Protein AF-A0AAP1RFV6-F1 (afdb_monomer_lite)

Radius of gyration: 26.43 Å; chains: 1; bounding box: 50×45×88 Å

Organism: NCBI:txid1458503

Sequence (171 aa):
MKLQQRRGNKSLKYLIFETLGNILIYISGILPFIHVLFSDQKLESKFFGYSSIHRFLYSAGTHASLLFLVLGLLILIPILSKDNIDYYKINLKYSLLSPFISAVFFMSWVFIPGVNFNILAYFFIGICISAISVFLILKLMDYIKLIKISFIYKERLLEEGLNYINSEIKK

Foldseek 3Di:
DVVVVVPPDDPPVLVVLLVQLLVLLQQLLCQLLPLLVDDFDQDPDQDVNHRGPSVVSNVVSNVSSVVSNVVSCVSCVVSCDPVCPVVVVVSVVVSVVSVVVSVVLVCCVPPPPPDPSSVVSVVVVVVVVVVVVVVVVVVVVVVVVVVVVVVVVVVVVVVVVVVVVVVVVVD

Secondary structure (DSSP, 8-state):
-TTTGGGTT--HHHHHHHHHHHHHHHHHHHGGGGGGGS--PEEEEEETTEEEHHHHHHHHHHHHHHHHHHHHHHHHGGG--GGGHHHHHHHHHHHTHHHHHHHHHHHHHHHSTT--HHHHHHHHHHHHHHHHHHHHHHHHHHHHHHHHHHHHHHHHHHHHHHHHHHHHHT-

pLDDT: mean 74.01, std 12.2, range [29.11, 89.31]

Structure (mmCIF, N/CA/C/O backbone):
data_AF-A0AAP1RFV6-F1
#
_entry.id   AF-A0AAP1RFV6-F1
#
loop_
_atom_site.group_PDB
_atom_site.id
_atom_site.type_symbol
_atom_site.label_atom_id
_atom_site.label_alt_id
_atom_site.label_comp_id
_atom_site.label_asym_id
_atom_site.label_entity_id
_atom_site.label_seq_id
_atom_site.pdbx_PDB_ins_code
_atom_site.Cartn_x
_atom_site.Cartn_y
_atom_site.Cartn_z
_atom_site.occupancy
_atom_site.B_iso_or_equiv
_atom_site.auth_seq_id
_atom_site.auth_comp_id
_atom_site.auth_asym_id
_atom_site.auth_atom_id
_atom_site.pdbx_PDB_model_num
ATOM 1 N N . MET A 1 1 ? -21.736 -5.671 19.929 1.00 37.66 1 MET A N 1
ATOM 2 C CA . MET A 1 1 ? -21.434 -6.830 20.806 1.00 37.66 1 MET A CA 1
ATOM 3 C C . MET A 1 1 ? -21.489 -8.198 20.108 1.00 37.66 1 MET A C 1
ATOM 5 O O . MET A 1 1 ? -20.583 -8.986 20.328 1.00 37.66 1 MET A O 1
ATOM 9 N N . LYS A 1 2 ? -22.446 -8.493 19.207 1.00 29.11 2 LYS A N 1
ATOM 10 C CA . LYS A 1 2 ? -22.531 -9.808 18.515 1.00 29.11 2 LYS A CA 1
ATOM 11 C C . LYS A 1 2 ? -21.396 -10.141 17.518 1.00 29.11 2 LYS A C 1
ATOM 13 O O . LYS A 1 2 ? -21.188 -11.309 17.219 1.00 29.11 2 LYS A O 1
ATOM 18 N N . LEU A 1 3 ? -20.631 -9.154 17.035 1.00 36.91 3 LEU A N 1
ATOM 19 C CA . LEU A 1 3 ? -19.494 -9.377 16.118 1.00 36.91 3 LEU A CA 1
ATOM 20 C C . LEU A 1 3 ? -18.209 -9.863 16.816 1.00 36.91 3 LEU A C 1
ATOM 22 O O . LEU A 1 3 ? -17.345 -10.441 16.165 1.00 36.91 3 LEU A O 1
ATOM 26 N N . GLN A 1 4 ? -18.074 -9.663 18.132 1.00 36.97 4 GLN A N 1
ATOM 27 C CA . GLN A 1 4 ? -16.885 -10.098 18.882 1.00 36.97 4 GLN A CA 1
ATOM 28 C C . GLN A 1 4 ? -16.963 -11.566 19.332 1.00 36.97 4 GLN A C 1
ATOM 30 O O . GLN A 1 4 ? -15.926 -12.196 19.505 1.00 36.97 4 GLN A O 1
ATOM 35 N N . GLN A 1 5 ? -18.165 -12.141 19.447 1.00 32.34 5 GLN A N 1
ATOM 36 C CA . GLN A 1 5 ? -18.367 -13.506 19.956 1.00 32.34 5 GLN A CA 1
ATOM 37 C C . GLN A 1 5 ? -18.113 -14.628 18.930 1.00 32.34 5 GLN A C 1
ATOM 39 O O . GLN A 1 5 ? -17.905 -15.767 19.329 1.00 32.34 5 GLN A O 1
ATOM 44 N N . ARG A 1 6 ? -18.059 -14.343 17.618 1.00 42.38 6 ARG A N 1
ATOM 45 C CA . ARG A 1 6 ? -17.800 -15.365 16.573 1.00 42.38 6 ARG A CA 1
ATOM 46 C C . ARG A 1 6 ? -16.315 -15.642 16.294 1.00 42.38 6 ARG A C 1
ATOM 48 O O . ARG A 1 6 ? -15.998 -16.472 15.450 1.00 42.38 6 ARG A O 1
ATOM 55 N N . ARG A 1 7 ? -15.388 -14.968 16.986 1.00 46.91 7 ARG A N 1
ATOM 56 C CA . ARG A 1 7 ? -13.933 -15.151 16.796 1.00 46.91 7 ARG A CA 1
ATOM 57 C C . ARG A 1 7 ? -13.364 -16.410 17.464 1.00 46.91 7 ARG A C 1
ATOM 59 O O . ARG A 1 7 ? -12.213 -16.741 17.213 1.00 46.91 7 ARG A O 1
ATOM 66 N N . GLY A 1 8 ? -14.156 -17.107 18.279 1.00 41.16 8 GLY A N 1
ATOM 67 C CA . GLY A 1 8 ? -13.676 -18.136 19.206 1.00 41.16 8 GLY A CA 1
ATOM 68 C C . GLY A 1 8 ? -13.139 -19.436 18.603 1.00 41.16 8 GLY A C 1
ATOM 69 O O . GLY A 1 8 ? -12.684 -20.270 19.372 1.00 41.16 8 GLY A O 1
ATOM 70 N N . ASN A 1 9 ? -13.177 -19.649 17.280 1.00 48.53 9 ASN A N 1
ATOM 71 C CA . ASN A 1 9 ? -12.623 -20.882 16.706 1.00 48.53 9 ASN A CA 1
ATOM 72 C C . ASN A 1 9 ? -12.165 -20.759 15.235 1.00 48.53 9 ASN A C 1
ATOM 74 O O . ASN A 1 9 ? -12.399 -21.651 14.421 1.00 48.53 9 ASN A O 1
ATOM 78 N N . LYS A 1 10 ? -11.528 -19.641 14.846 1.00 55.75 10 LYS A N 1
ATOM 79 C CA . LYS A 1 10 ? -10.806 -19.590 13.557 1.00 55.75 10 LYS A CA 1
ATOM 80 C C . LYS A 1 10 ? -9.516 -20.402 13.719 1.00 55.75 10 LYS A C 1
ATOM 82 O O . LYS A 1 10 ? -8.651 -20.020 14.501 1.00 55.75 10 LYS A O 1
ATOM 87 N N . SER A 1 11 ? -9.386 -21.518 12.996 1.00 65.81 11 SER A N 1
ATOM 88 C CA . SER A 1 11 ? -8.143 -22.305 12.989 1.00 65.81 11 SER A CA 1
ATOM 89 C C . SER A 1 11 ? -6.964 -21.405 12.598 1.00 65.81 11 SER A C 1
ATOM 91 O O . SER A 1 11 ? -7.055 -20.642 11.634 1.00 65.81 11 SER A O 1
ATOM 93 N N . LEU A 1 12 ? -5.862 -21.492 13.352 1.00 72.44 12 LEU A N 1
ATOM 94 C CA . LEU A 1 12 ? -4.641 -20.692 13.182 1.00 72.44 12 LEU A CA 1
ATOM 95 C C . LEU A 1 12 ? -4.164 -20.658 11.718 1.00 72.44 12 LEU A C 1
ATOM 97 O O . LEU A 1 12 ? -3.693 -19.630 11.237 1.00 72.44 12 LEU A O 1
ATOM 101 N N . LYS A 1 13 ? -4.363 -21.761 10.981 1.00 69.88 13 LYS A N 1
ATOM 102 C CA . LYS A 1 13 ? -4.045 -21.860 9.551 1.00 69.88 13 LYS A CA 1
ATOM 103 C C . LYS A 1 13 ? -4.786 -20.811 8.717 1.00 69.88 13 LYS A C 1
ATOM 105 O O . LYS A 1 13 ? -4.157 -20.156 7.895 1.00 69.88 13 LYS A O 1
ATOM 110 N N . TYR A 1 14 ? -6.082 -20.597 8.949 1.00 72.12 14 TYR A N 1
ATOM 111 C CA . TYR A 1 14 ? -6.863 -19.605 8.200 1.00 72.12 14 TYR A CA 1
ATOM 112 C C . TYR A 1 14 ? -6.376 -18.178 8.445 1.00 72.12 14 TYR A C 1
ATOM 114 O O . TYR A 1 14 ? -6.321 -17.394 7.504 1.00 72.12 14 TYR A O 1
ATOM 122 N N . LEU A 1 15 ? -5.978 -17.854 9.680 1.00 75.88 15 LEU A N 1
ATOM 123 C CA . LEU A 1 15 ? -5.415 -16.542 10.006 1.00 75.88 15 LEU A CA 1
ATOM 124 C C . LEU A 1 15 ? -4.076 -16.313 9.290 1.00 75.88 15 LEU A C 1
ATOM 126 O O . LEU A 1 15 ? -3.830 -15.220 8.785 1.00 75.88 15 LEU A O 1
ATOM 130 N N . ILE A 1 16 ? -3.230 -17.344 9.215 1.00 81.44 16 ILE A N 1
ATOM 131 C CA . ILE A 1 16 ? -1.935 -17.278 8.526 1.00 81.44 16 ILE A CA 1
ATOM 132 C C . ILE A 1 16 ? -2.132 -17.062 7.024 1.00 81.44 16 ILE A C 1
ATOM 134 O O . ILE A 1 16 ? -1.544 -16.135 6.471 1.00 81.44 16 ILE A O 1
ATOM 138 N N . PHE A 1 17 ? -2.978 -17.861 6.367 1.00 80.31 17 PHE A N 1
ATOM 139 C CA . PHE A 1 17 ? -3.220 -17.700 4.931 1.00 80.31 17 PHE A CA 1
ATOM 140 C C . PHE A 1 17 ? -3.903 -16.366 4.602 1.00 80.31 17 PHE A C 1
ATOM 142 O O . PHE A 1 17 ? -3.540 -15.720 3.623 1.00 80.31 17 PHE A O 1
ATOM 149 N N . GLU A 1 18 ? -4.829 -15.905 5.445 1.00 76.81 18 GLU A N 1
ATOM 150 C CA . GLU A 1 18 ? -5.446 -14.581 5.311 1.00 76.81 18 GLU A CA 1
ATOM 151 C C . GLU A 1 18 ? -4.402 -13.459 5.409 1.00 76.81 18 GLU A C 1
ATOM 153 O O . GLU A 1 18 ? -4.374 -12.550 4.579 1.00 76.81 18 GLU A O 1
ATOM 158 N N . THR A 1 19 ? -3.510 -13.542 6.396 1.00 82.88 19 THR A N 1
ATOM 159 C CA . THR A 1 19 ? -2.437 -12.558 6.586 1.00 82.88 19 THR A CA 1
ATOM 160 C C . THR A 1 19 ? -1.477 -12.567 5.398 1.00 82.88 19 THR A C 1
ATOM 162 O O . THR A 1 19 ? -1.159 -11.510 4.860 1.00 82.88 19 THR A O 1
ATOM 165 N N . LEU A 1 20 ? -1.068 -13.753 4.942 1.00 87.75 20 LEU A N 1
ATOM 166 C CA . LEU A 1 20 ? -0.159 -13.922 3.812 1.00 87.75 20 LEU A CA 1
ATOM 167 C C . LEU A 1 20 ? -0.750 -13.368 2.510 1.00 87.75 20 LEU A C 1
ATOM 169 O O . LEU A 1 20 ? -0.085 -12.603 1.815 1.00 87.75 20 LEU A O 1
ATOM 173 N N . GLY A 1 21 ? -2.002 -13.715 2.199 1.00 84.50 21 GLY A N 1
ATOM 174 C CA . GLY A 1 21 ? -2.678 -13.239 0.995 1.00 84.50 21 GLY A CA 1
ATOM 175 C C . GLY A 1 21 ? -2.802 -11.716 0.968 1.00 84.50 21 GLY A C 1
ATOM 176 O O . GLY A 1 21 ? -2.469 -11.087 -0.034 1.00 84.50 21 GLY A O 1
ATOM 177 N N . ASN A 1 22 ? -3.177 -11.107 2.096 1.00 82.81 22 ASN A N 1
ATOM 178 C CA . ASN A 1 22 ? -3.242 -9.650 2.213 1.00 82.81 22 ASN A CA 1
ATOM 179 C C . ASN A 1 22 ? -1.859 -8.993 2.066 1.00 82.81 22 ASN A C 1
ATOM 181 O O . ASN A 1 22 ? -1.734 -8.008 1.342 1.00 82.81 22 ASN A O 1
ATOM 185 N N . ILE A 1 23 ? -0.813 -9.537 2.702 1.00 86.88 23 ILE A N 1
ATOM 186 C CA . ILE A 1 23 ? 0.563 -9.020 2.577 1.00 86.88 23 ILE A CA 1
ATOM 187 C C . ILE A 1 23 ? 1.007 -9.001 1.112 1.00 86.88 23 ILE A C 1
ATOM 189 O O . ILE A 1 23 ? 1.533 -7.988 0.654 1.00 86.88 23 ILE A O 1
ATOM 193 N N . LEU A 1 24 ? 0.762 -10.080 0.365 1.00 86.44 24 LEU A N 1
ATOM 194 C CA . LEU A 1 24 ? 1.131 -10.155 -1.050 1.00 86.44 24 LEU A CA 1
ATOM 195 C C . LEU A 1 24 ? 0.436 -9.070 -1.883 1.00 86.44 24 LEU A C 1
ATOM 197 O O . LEU A 1 24 ? 1.092 -8.412 -2.690 1.00 86.44 24 LEU A O 1
ATOM 201 N N . ILE A 1 25 ? -0.853 -8.817 -1.635 1.00 82.38 25 ILE A N 1
ATOM 202 C CA . ILE A 1 25 ? -1.604 -7.771 -2.346 1.00 82.38 25 ILE A CA 1
ATOM 203 C C . ILE A 1 25 ? -1.155 -6.352 -1.938 1.00 82.38 25 ILE A C 1
ATOM 205 O O . ILE A 1 25 ? -1.175 -5.415 -2.743 1.00 82.38 25 ILE A O 1
ATOM 209 N N . TYR A 1 26 ? -0.716 -6.151 -0.696 1.00 81.31 26 TYR A N 1
ATOM 210 C CA . TYR A 1 26 ? -0.131 -4.867 -0.304 1.00 81.31 26 TYR A CA 1
ATOM 211 C C . TYR A 1 26 ? 1.219 -4.635 -0.982 1.00 81.31 26 TYR A C 1
ATOM 213 O O . TYR A 1 26 ? 1.437 -3.571 -1.563 1.00 81.31 26 TYR A O 1
ATOM 221 N N . ILE A 1 27 ? 2.103 -5.638 -0.972 1.00 82.88 27 ILE A N 1
ATOM 222 C CA . ILE A 1 27 ? 3.419 -5.543 -1.615 1.00 82.88 27 ILE A CA 1
ATOM 223 C C . ILE A 1 27 ? 3.265 -5.327 -3.128 1.00 82.88 27 ILE A C 1
ATOM 225 O O . ILE A 1 27 ? 4.008 -4.523 -3.699 1.00 82.88 27 ILE A O 1
ATOM 229 N N . SER A 1 28 ? 2.266 -5.948 -3.774 1.00 81.75 28 SER A N 1
ATOM 230 C CA . SER A 1 28 ? 2.008 -5.724 -5.202 1.00 81.75 28 SER A CA 1
ATOM 231 C C . SER A 1 28 ? 1.738 -4.261 -5.547 1.00 81.75 28 SER A C 1
ATOM 233 O O . SER A 1 28 ? 2.092 -3.828 -6.636 1.00 81.75 28 SER A O 1
ATOM 235 N N . GLY A 1 29 ? 1.164 -3.470 -4.641 1.00 75.19 29 GLY A N 1
ATOM 236 C CA . GLY A 1 29 ? 0.887 -2.053 -4.902 1.00 75.19 29 GLY A CA 1
ATOM 237 C C . GLY A 1 29 ? 2.127 -1.167 -4.893 1.00 75.19 29 GLY A C 1
ATOM 238 O O . GLY A 1 29 ? 2.125 -0.106 -5.506 1.00 75.19 29 GLY A O 1
ATOM 239 N N . ILE A 1 30 ? 3.187 -1.594 -4.204 1.00 81.62 30 ILE A N 1
ATOM 240 C CA . ILE A 1 30 ? 4.406 -0.799 -3.991 1.00 81.62 30 ILE A CA 1
ATOM 241 C C . ILE A 1 30 ? 5.486 -1.166 -5.012 1.00 81.62 30 ILE A C 1
ATOM 243 O O . ILE A 1 30 ? 6.205 -0.293 -5.495 1.00 81.62 30 ILE A O 1
ATOM 247 N N . LEU A 1 31 ? 5.576 -2.451 -5.368 1.00 82.56 31 LEU A N 1
ATOM 248 C CA . LEU A 1 31 ? 6.563 -3.009 -6.300 1.00 82.56 31 LEU A CA 1
ATOM 249 C C . LEU A 1 31 ? 6.784 -2.203 -7.598 1.00 82.56 31 LEU A C 1
ATOM 251 O O . LEU A 1 31 ? 7.946 -2.004 -7.958 1.00 82.56 31 LEU A O 1
ATOM 255 N N . PRO A 1 32 ? 5.745 -1.680 -8.279 1.00 78.88 32 PRO A N 1
ATOM 256 C CA . PRO A 1 32 ? 5.923 -0.905 -9.503 1.00 78.88 32 PRO A CA 1
ATOM 257 C C . PRO A 1 32 ? 6.722 0.380 -9.294 1.00 78.88 32 PRO A C 1
ATOM 259 O O . PRO A 1 32 ? 7.318 0.869 -10.243 1.00 78.88 32 PRO A O 1
ATOM 262 N N . PHE A 1 33 ? 6.769 0.929 -8.077 1.00 79.88 33 PHE A N 1
ATOM 263 C CA . PHE A 1 33 ? 7.371 2.232 -7.773 1.00 79.88 33 PHE A CA 1
ATOM 264 C C . PHE A 1 33 ? 8.814 2.150 -7.269 1.00 79.88 33 PHE A C 1
ATOM 266 O O . PHE A 1 33 ? 9.459 3.181 -7.099 1.00 79.88 33 PHE A O 1
ATOM 273 N N . ILE A 1 34 ? 9.358 0.946 -7.072 1.00 82.62 34 ILE A N 1
ATOM 274 C CA . ILE A 1 34 ? 10.726 0.762 -6.554 1.00 82.62 34 ILE A CA 1
ATOM 275 C C . ILE A 1 34 ? 11.771 1.440 -7.452 1.00 82.62 34 ILE A C 1
ATOM 277 O O . ILE A 1 34 ? 12.766 1.963 -6.957 1.00 82.62 34 ILE A O 1
ATOM 281 N N . HIS A 1 35 ? 11.525 1.492 -8.763 1.00 80.38 35 HIS A N 1
ATOM 282 C CA . HIS A 1 35 ? 12.404 2.152 -9.730 1.00 80.38 35 HIS A CA 1
ATOM 283 C C . HIS A 1 35 ? 12.669 3.635 -9.420 1.00 80.38 35 HIS A C 1
ATOM 285 O O . HIS A 1 35 ? 13.745 4.129 -9.742 1.00 80.38 35 HIS A O 1
ATOM 291 N N . VAL A 1 36 ? 11.739 4.327 -8.750 1.00 79.94 36 VAL A N 1
ATOM 292 C CA . VAL A 1 36 ? 11.850 5.754 -8.392 1.00 79.94 36 VAL A CA 1
ATOM 293 C C . VAL A 1 36 ? 12.958 6.010 -7.365 1.00 79.94 36 VAL A C 1
ATOM 295 O O . VAL A 1 36 ? 13.486 7.117 -7.288 1.00 79.94 36 VAL A O 1
ATOM 298 N N . LEU A 1 37 ? 13.346 4.991 -6.593 1.00 82.25 37 LEU A N 1
ATOM 299 C CA . LEU A 1 37 ? 14.446 5.085 -5.627 1.00 82.25 37 LEU A CA 1
ATOM 300 C C . LEU A 1 37 ? 15.824 5.167 -6.304 1.00 82.25 37 LEU A C 1
ATOM 302 O O . LEU A 1 37 ? 16.815 5.459 -5.639 1.00 82.25 37 LEU A O 1
ATOM 306 N N . PHE A 1 38 ? 15.891 4.915 -7.613 1.00 82.50 38 PHE A N 1
ATOM 307 C CA . PHE A 1 38 ? 17.123 4.884 -8.388 1.00 82.50 38 PHE A CA 1
ATOM 308 C C . PHE A 1 38 ? 17.054 5.894 -9.533 1.00 82.50 38 PHE A C 1
ATOM 310 O O . PHE A 1 38 ? 16.054 5.992 -10.247 1.00 82.50 38 PHE A O 1
ATOM 317 N N . SER A 1 39 ? 18.139 6.637 -9.734 1.00 78.81 39 SER A N 1
ATOM 318 C CA . SER A 1 39 ? 18.261 7.578 -10.845 1.00 78.81 39 SER A CA 1
ATOM 319 C C . SER A 1 39 ? 18.282 6.844 -12.192 1.00 78.81 39 SER A C 1
ATOM 321 O O . SER A 1 39 ? 18.859 5.761 -12.322 1.00 78.81 39 SER A O 1
ATOM 323 N N . ASP A 1 40 ? 17.658 7.433 -13.219 1.00 79.75 40 ASP A N 1
ATOM 324 C CA . ASP A 1 40 ? 17.691 6.888 -14.584 1.00 79.75 40 ASP A CA 1
ATOM 325 C C . ASP A 1 40 ? 19.055 7.161 -15.232 1.00 79.75 40 ASP A C 1
ATOM 327 O O . ASP A 1 40 ? 19.235 8.088 -16.021 1.00 79.75 40 ASP A O 1
ATOM 331 N N . GLN A 1 41 ? 20.048 6.364 -14.842 1.00 81.69 41 GLN A N 1
ATOM 332 C CA . GLN A 1 41 ? 21.380 6.372 -15.433 1.00 81.69 41 GLN A CA 1
ATOM 333 C C . GLN A 1 41 ? 21.460 5.326 -16.542 1.00 81.69 41 GLN A C 1
ATOM 335 O O . GLN A 1 41 ? 21.141 4.150 -16.338 1.00 81.69 41 GLN A O 1
ATOM 340 N N . LYS A 1 42 ? 21.909 5.751 -17.727 1.00 83.19 42 LYS A N 1
ATOM 341 C CA . LYS A 1 42 ? 22.238 4.815 -18.803 1.00 83.19 42 LYS A CA 1
ATOM 342 C C . LYS A 1 42 ? 23.415 3.952 -18.368 1.00 83.19 42 LYS A C 1
ATOM 344 O O . LYS A 1 42 ? 24.457 4.471 -17.988 1.00 83.19 42 LYS A O 1
ATOM 349 N N . LEU A 1 43 ? 23.232 2.643 -18.454 1.00 79.81 43 LEU A N 1
ATOM 350 C CA . LEU A 1 43 ? 24.301 1.682 -18.249 1.00 79.81 43 LEU A CA 1
ATOM 351 C C . LEU A 1 43 ? 25.196 1.642 -19.491 1.00 79.81 43 LEU A C 1
ATOM 353 O O . LEU A 1 43 ? 24.693 1.624 -20.616 1.00 79.81 43 LEU A O 1
ATOM 357 N N . GLU A 1 44 ? 26.512 1.585 -19.280 1.00 80.12 44 GLU A N 1
ATOM 358 C CA . GLU A 1 44 ? 27.499 1.430 -20.360 1.00 80.12 44 GLU A CA 1
ATOM 359 C C . GLU A 1 44 ? 27.345 0.087 -21.089 1.00 80.12 44 GLU A C 1
ATOM 361 O O . GLU A 1 44 ? 27.540 -0.002 -22.299 1.00 80.12 44 GLU A O 1
ATOM 366 N N . SER A 1 45 ? 26.918 -0.953 -20.368 1.00 81.19 45 SER A N 1
ATOM 367 C CA . SER A 1 45 ? 26.571 -2.262 -20.918 1.00 81.19 45 SER A CA 1
ATOM 368 C C . SER A 1 45 ? 25.117 -2.615 -20.599 1.00 81.19 45 SER A C 1
ATOM 370 O O . SER A 1 45 ? 24.591 -2.283 -19.538 1.00 81.19 45 SER A O 1
ATOM 372 N N . LYS A 1 46 ? 24.427 -3.281 -21.535 1.00 76.00 46 LYS A N 1
ATOM 373 C CA . LYS A 1 46 ? 23.034 -3.694 -21.315 1.00 76.00 46 LYS A CA 1
ATOM 374 C C . LYS A 1 46 ? 22.968 -4.739 -20.199 1.00 76.00 46 LYS A C 1
ATOM 376 O O . LYS A 1 46 ? 23.611 -5.780 -20.292 1.00 76.00 46 LYS A O 1
ATOM 381 N N . PHE A 1 47 ? 22.111 -4.510 -19.209 1.00 74.50 47 PHE A N 1
ATOM 382 C CA . PHE A 1 47 ? 21.814 -5.469 -18.144 1.00 74.50 47 PHE A CA 1
ATOM 383 C C . PHE A 1 47 ? 20.474 -6.148 -18.437 1.00 74.50 47 PHE A C 1
ATOM 385 O O . PHE A 1 47 ? 19.450 -5.471 -18.513 1.00 74.50 47 PHE A O 1
ATOM 392 N N . PHE A 1 48 ? 20.470 -7.467 -18.675 1.00 74.12 48 PHE A N 1
ATOM 393 C CA . PHE A 1 48 ? 19.271 -8.222 -19.092 1.00 74.12 48 PHE A CA 1
ATOM 394 C C . PHE A 1 48 ? 18.509 -7.577 -20.273 1.00 74.12 48 PHE A C 1
ATOM 396 O O . PHE A 1 48 ? 17.283 -7.580 -20.324 1.00 74.12 48 PHE A O 1
ATOM 403 N N . GLY A 1 49 ? 19.236 -6.971 -21.219 1.00 75.31 49 GLY A N 1
ATOM 404 C CA . GLY A 1 49 ? 18.656 -6.275 -22.376 1.00 75.31 49 GLY A CA 1
ATOM 405 C C . GLY A 1 49 ? 18.179 -4.839 -22.110 1.00 75.31 49 GLY A C 1
ATOM 406 O O . GLY A 1 49 ? 17.882 -4.122 -23.067 1.00 75.31 49 GLY A O 1
ATOM 407 N N . TYR A 1 50 ? 18.179 -4.378 -20.857 1.00 76.81 50 TYR A N 1
ATOM 408 C CA . TYR A 1 50 ? 17.807 -3.015 -20.479 1.00 76.81 50 TYR A CA 1
ATOM 409 C C . TYR A 1 50 ? 19.005 -2.063 -20.528 1.00 76.81 50 TYR A C 1
ATOM 411 O O . TYR A 1 50 ? 20.134 -2.419 -20.195 1.00 76.81 50 TYR A O 1
ATOM 419 N N . SER A 1 51 ? 18.738 -0.821 -20.934 1.00 83.19 51 SER A N 1
ATOM 420 C CA . SER A 1 51 ? 19.733 0.252 -21.041 1.00 83.19 51 SER A CA 1
ATOM 421 C C . SER A 1 51 ? 19.906 1.071 -19.759 1.00 83.19 51 SER A C 1
ATOM 423 O O . SER A 1 51 ? 20.748 1.960 -19.730 1.00 83.19 51 SER A O 1
ATOM 425 N N . SER A 1 52 ? 19.080 0.845 -18.736 1.00 84.81 52 SER A N 1
ATOM 426 C CA . SER A 1 52 ? 19.213 1.467 -17.416 1.00 84.81 52 SER A CA 1
ATOM 427 C C . SER A 1 52 ? 18.625 0.569 -16.331 1.00 84.81 52 SER A C 1
ATOM 429 O O . SER A 1 52 ? 17.662 -0.167 -16.575 1.00 84.81 52 SER A O 1
ATOM 431 N N . ILE A 1 53 ? 19.193 0.649 -15.123 1.00 83.38 53 ILE A N 1
ATOM 432 C CA . ILE A 1 53 ? 18.682 -0.053 -13.931 1.00 83.38 53 ILE A CA 1
ATOM 433 C C . ILE A 1 53 ? 17.253 0.403 -13.630 1.00 83.38 53 ILE A C 1
ATOM 435 O O . ILE A 1 53 ? 16.395 -0.412 -13.315 1.00 83.38 53 ILE A O 1
ATOM 439 N N . HIS A 1 54 ? 16.979 1.693 -13.805 1.00 84.38 54 HIS A N 1
ATOM 440 C CA . HIS A 1 54 ? 15.660 2.282 -13.611 1.00 84.38 54 HIS A CA 1
ATOM 441 C C . HIS A 1 54 ? 14.585 1.607 -14.486 1.00 84.38 54 HIS A C 1
ATOM 443 O O . HIS A 1 54 ? 13.556 1.165 -13.977 1.00 84.38 54 HIS A O 1
ATOM 449 N N . ARG A 1 55 ? 14.849 1.419 -15.789 1.00 79.81 55 ARG A N 1
ATOM 450 C CA . ARG A 1 55 ? 13.925 0.717 -16.706 1.00 79.81 55 ARG A CA 1
ATOM 451 C C . ARG A 1 55 ? 13.768 -0.764 -16.367 1.00 79.81 55 ARG A C 1
ATOM 453 O O . ARG A 1 55 ? 12.663 -1.295 -16.467 1.00 79.81 55 ARG A O 1
ATOM 460 N N . PHE A 1 56 ? 14.855 -1.421 -15.959 1.00 83.31 56 PHE A N 1
ATOM 461 C CA . PHE A 1 56 ? 14.808 -2.808 -15.496 1.00 83.31 56 PHE A CA 1
ATOM 462 C C . PHE A 1 56 ? 13.916 -2.948 -14.255 1.00 83.31 56 PHE A C 1
ATOM 464 O O . PHE A 1 56 ? 13.002 -3.768 -14.256 1.00 83.31 56 PHE A O 1
ATOM 471 N N . LEU A 1 57 ? 14.133 -2.120 -13.229 1.00 84.25 57 LEU A N 1
ATOM 472 C CA . LEU A 1 57 ? 13.369 -2.148 -11.980 1.00 84.25 57 LEU A CA 1
ATOM 473 C C . LEU A 1 57 ? 11.896 -1.806 -12.192 1.00 84.25 57 LEU A C 1
ATOM 475 O O . LEU A 1 57 ? 11.044 -2.396 -11.535 1.00 84.25 57 LEU A O 1
ATOM 479 N N . TYR A 1 58 ? 11.583 -0.901 -13.119 1.00 80.38 58 TYR A N 1
ATOM 480 C CA . TYR A 1 58 ? 10.199 -0.605 -13.480 1.00 80.38 58 TYR A CA 1
ATOM 481 C C . TYR A 1 58 ? 9.511 -1.841 -14.069 1.00 80.38 58 TYR A C 1
ATOM 483 O O . TYR A 1 58 ? 8.448 -2.258 -13.601 1.00 80.38 58 TYR A O 1
ATOM 491 N N . SER A 1 59 ? 10.145 -2.468 -15.064 1.00 78.12 59 SER A N 1
ATOM 492 C CA . SER A 1 59 ? 9.612 -3.666 -15.712 1.00 78.12 59 SER A CA 1
ATOM 493 C C . SER A 1 59 ? 9.486 -4.822 -14.717 1.00 78.12 59 SER A C 1
ATOM 495 O O . SER A 1 59 ? 8.398 -5.372 -14.543 1.00 78.12 59 SER A O 1
ATOM 497 N N . ALA A 1 60 ? 10.558 -5.144 -13.992 1.00 82.75 60 ALA A N 1
ATOM 498 C CA . ALA A 1 60 ? 10.571 -6.206 -12.992 1.00 82.75 60 ALA A CA 1
ATOM 499 C C . ALA A 1 60 ? 9.548 -5.955 -11.873 1.00 82.75 60 ALA A C 1
ATOM 501 O O . ALA A 1 60 ? 8.801 -6.863 -11.514 1.00 82.75 60 ALA A O 1
ATOM 502 N N . GLY A 1 61 ? 9.459 -4.719 -11.372 1.00 83.62 61 GLY A N 1
ATOM 503 C CA . GLY A 1 61 ? 8.485 -4.312 -10.362 1.00 83.62 61 GLY A CA 1
ATOM 504 C C . GLY A 1 61 ? 7.042 -4.468 -10.839 1.00 83.62 61 GLY A C 1
ATOM 505 O O . GLY A 1 61 ? 6.199 -4.962 -10.095 1.00 83.62 61 GLY A O 1
ATOM 506 N N . THR A 1 62 ? 6.759 -4.139 -12.099 1.00 78.81 62 THR A N 1
ATOM 507 C CA . THR A 1 62 ? 5.421 -4.299 -12.690 1.00 78.81 62 THR A CA 1
ATOM 508 C C . THR A 1 62 ? 5.033 -5.776 -12.843 1.00 78.81 62 THR A C 1
ATOM 510 O O . THR A 1 62 ? 3.924 -6.169 -12.484 1.00 78.81 62 THR A O 1
ATOM 513 N N . HIS A 1 63 ? 5.950 -6.629 -13.310 1.00 76.25 63 HIS A N 1
ATOM 514 C CA . HIS A 1 63 ? 5.688 -8.068 -13.444 1.00 76.25 63 HIS A CA 1
ATOM 515 C C . HIS A 1 63 ? 5.547 -8.753 -12.076 1.00 76.25 63 HIS A C 1
ATOM 517 O O . HIS A 1 63 ? 4.631 -9.552 -11.870 1.00 76.25 63 HIS A O 1
ATOM 523 N N . ALA A 1 64 ? 6.413 -8.408 -11.120 1.00 78.69 64 ALA A N 1
ATOM 524 C CA . ALA A 1 64 ? 6.340 -8.915 -9.752 1.00 78.69 64 ALA A CA 1
ATOM 525 C C . ALA A 1 64 ? 5.059 -8.457 -9.039 1.00 78.69 64 ALA A C 1
ATOM 527 O O . ALA A 1 64 ? 4.455 -9.240 -8.307 1.00 78.69 64 ALA A O 1
ATOM 528 N N . SER A 1 65 ? 4.610 -7.221 -9.290 1.00 83.06 65 SER A N 1
ATOM 529 C CA . SER A 1 65 ? 3.329 -6.704 -8.803 1.00 83.06 65 SER A CA 1
ATOM 530 C C . SER A 1 65 ? 2.168 -7.592 -9.246 1.00 83.06 65 SER A C 1
ATOM 532 O O . SER A 1 65 ? 1.409 -8.084 -8.409 1.00 83.06 65 SER A O 1
ATOM 534 N N . LEU A 1 66 ? 2.077 -7.881 -10.546 1.00 77.44 66 LEU A N 1
ATOM 535 C CA . LEU A 1 66 ? 1.012 -8.722 -11.087 1.00 77.44 66 LEU A CA 1
ATOM 536 C C . LEU A 1 66 ? 1.054 -10.143 -10.500 1.00 77.44 66 LEU A C 1
ATOM 538 O O . LEU A 1 66 ? 0.021 -10.683 -10.102 1.00 77.44 66 LEU A O 1
ATOM 542 N N . LEU A 1 67 ? 2.250 -10.730 -10.393 1.00 77.56 67 LEU A N 1
ATOM 543 C CA . LEU A 1 67 ? 2.442 -12.057 -9.808 1.00 77.56 67 LEU A CA 1
ATOM 544 C C . LEU A 1 67 ? 1.967 -12.107 -8.348 1.00 77.56 67 LEU A C 1
ATOM 546 O O . LEU A 1 67 ? 1.220 -13.010 -7.971 1.00 77.56 67 LEU A O 1
ATOM 550 N N . PHE A 1 68 ? 2.371 -11.137 -7.526 1.00 81.94 68 PHE A N 1
ATOM 551 C CA . PHE A 1 68 ? 2.021 -11.107 -6.103 1.00 81.94 68 PHE A CA 1
ATOM 552 C C . PHE A 1 68 ? 0.534 -10.840 -5.889 1.00 81.94 68 PHE A C 1
ATOM 554 O O . PHE A 1 68 ? -0.069 -11.447 -5.004 1.00 81.94 68 PHE A O 1
ATOM 561 N N . LEU A 1 69 ? -0.078 -10.015 -6.739 1.00 82.25 69 LEU A N 1
ATOM 562 C CA . LEU A 1 69 ? -1.520 -9.823 -6.740 1.00 82.25 69 LEU A CA 1
ATOM 563 C C . LEU A 1 69 ? -2.259 -11.142 -6.995 1.00 82.25 69 LEU A C 1
ATOM 565 O O . LEU A 1 69 ? -3.150 -11.510 -6.227 1.00 82.25 69 LEU A O 1
ATOM 569 N N . VAL A 1 70 ? -1.895 -11.849 -8.069 1.00 75.94 70 VAL A N 1
ATOM 570 C CA . VAL A 1 70 ? -2.546 -13.108 -8.455 1.00 75.94 70 VAL A CA 1
ATOM 571 C C . VAL A 1 70 ? -2.381 -14.150 -7.352 1.00 75.94 70 VAL A C 1
ATOM 573 O O . VAL A 1 70 ? -3.365 -14.761 -6.942 1.00 75.94 70 VAL A O 1
ATOM 576 N N . LEU A 1 71 ? -1.171 -14.307 -6.809 1.00 80.62 71 LEU A N 1
ATOM 577 C CA . LEU A 1 71 ? -0.915 -15.232 -5.703 1.00 80.62 71 LEU A CA 1
ATOM 578 C C . LEU A 1 71 ? -1.708 -14.860 -4.443 1.00 80.62 71 LEU A C 1
ATOM 580 O O . LEU A 1 71 ? -2.315 -15.732 -3.823 1.00 80.62 71 LEU A O 1
ATOM 584 N N . GLY A 1 72 ? -1.755 -13.576 -4.085 1.00 84.00 72 GLY A N 1
ATOM 585 C CA . GLY A 1 72 ? -2.509 -13.103 -2.927 1.00 84.00 72 GLY A CA 1
ATOM 586 C C . GLY A 1 72 ? -4.013 -13.361 -3.053 1.00 84.00 72 GLY A C 1
ATOM 587 O O . GLY A 1 72 ? -4.638 -13.841 -2.105 1.00 84.00 72 GLY A O 1
ATOM 588 N N . LEU A 1 73 ? -4.587 -13.136 -4.239 1.00 79.62 73 LEU A N 1
ATOM 589 C CA . LEU A 1 73 ? -5.990 -13.450 -4.523 1.00 79.62 73 LEU A CA 1
ATOM 590 C C . LEU A 1 73 ? -6.258 -14.958 -4.504 1.00 79.62 73 LEU A C 1
ATOM 592 O O . LEU A 1 73 ? -7.232 -15.386 -3.886 1.00 79.62 73 LEU A O 1
ATOM 596 N N . LEU A 1 74 ? -5.393 -15.771 -5.119 1.00 79.19 74 LEU A N 1
ATOM 597 C CA . LEU A 1 74 ? -5.524 -17.233 -5.119 1.00 79.19 74 LEU A CA 1
ATOM 598 C C . LEU A 1 74 ? -5.455 -17.830 -3.710 1.00 79.19 74 LEU A C 1
ATOM 600 O O . LEU A 1 74 ? -6.122 -18.825 -3.445 1.00 79.19 74 LEU A O 1
ATOM 604 N N . ILE A 1 75 ? -4.692 -17.221 -2.799 1.00 82.56 75 ILE A N 1
ATOM 605 C CA . ILE A 1 75 ? -4.642 -17.629 -1.389 1.00 82.56 75 ILE A CA 1
ATOM 606 C C . ILE A 1 75 ? -5.923 -17.221 -0.647 1.00 82.56 75 ILE A C 1
ATOM 608 O O . ILE A 1 75 ? -6.408 -17.977 0.193 1.00 82.56 75 ILE A O 1
ATOM 612 N N . LEU A 1 76 ? -6.493 -16.050 -0.951 1.00 77.62 76 LEU A N 1
ATOM 613 C CA . LEU A 1 76 ? -7.690 -15.540 -0.272 1.00 77.62 76 LEU A CA 1
ATOM 614 C C . LEU A 1 76 ? -8.997 -16.181 -0.760 1.00 77.62 76 LEU A C 1
ATOM 616 O O . LEU A 1 76 ? -9.908 -16.366 0.048 1.00 77.62 76 LEU A O 1
ATOM 620 N N . ILE A 1 77 ? -9.106 -16.542 -2.044 1.00 75.00 77 ILE A N 1
ATOM 621 C CA . ILE A 1 77 ? -10.330 -17.111 -2.637 1.00 75.00 77 ILE A CA 1
ATOM 622 C C . ILE A 1 77 ? -10.830 -18.366 -1.888 1.00 75.00 77 ILE A C 1
ATOM 624 O O . ILE A 1 77 ? -12.004 -18.392 -1.522 1.00 75.00 77 ILE A O 1
ATOM 628 N N . PRO A 1 78 ? -9.989 -19.371 -1.572 1.00 70.19 78 PRO A N 1
ATOM 629 C CA . PRO A 1 78 ? -10.405 -20.563 -0.827 1.00 70.19 78 PRO A CA 1
ATOM 630 C C . PRO A 1 78 ? -10.865 -20.287 0.613 1.00 70.19 78 PRO A C 1
ATOM 632 O O . PRO A 1 78 ? -11.491 -21.142 1.236 1.00 70.19 78 PRO A O 1
ATOM 635 N N . ILE A 1 79 ? -10.539 -19.113 1.164 1.00 72.62 79 ILE A N 1
ATOM 636 C CA . ILE A 1 79 ? -10.842 -18.713 2.548 1.00 72.62 79 ILE A CA 1
ATOM 637 C C . ILE A 1 79 ? -12.173 -17.942 2.626 1.00 72.62 79 ILE A C 1
ATOM 639 O O . ILE A 1 79 ? -12.732 -17.765 3.712 1.00 72.62 79 ILE A O 1
ATOM 643 N N . LEU A 1 80 ? -12.725 -17.521 1.482 1.00 67.94 80 LEU A N 1
ATOM 644 C CA . LEU A 1 80 ? -14.023 -16.857 1.380 1.00 67.94 80 LEU A CA 1
ATOM 645 C C . LEU A 1 80 ? -15.166 -17.836 1.693 1.00 67.94 80 LEU A C 1
ATOM 647 O O . LEU A 1 80 ? -15.770 -18.424 0.799 1.00 67.94 80 LEU A O 1
ATOM 651 N N . SER A 1 81 ? -15.498 -17.999 2.975 1.00 62.50 81 SER A N 1
ATOM 652 C CA . SER A 1 81 ? -16.719 -18.697 3.385 1.00 62.50 81 SER A CA 1
ATOM 653 C C . SER A 1 81 ? -17.927 -17.754 3.416 1.00 62.50 81 SER A C 1
ATOM 655 O O . SER A 1 81 ? -17.806 -16.548 3.663 1.00 62.50 81 SER A O 1
ATOM 657 N N . LYS A 1 82 ? -19.122 -18.325 3.215 1.00 57.31 82 LYS A N 1
ATOM 658 C CA . LYS A 1 82 ? -20.413 -17.614 3.233 1.00 57.31 82 LYS A CA 1
ATOM 659 C C . LYS A 1 82 ? -20.649 -16.824 4.531 1.00 57.31 82 LYS A C 1
ATOM 661 O O . LYS A 1 82 ? -21.277 -15.773 4.492 1.00 57.31 82 LYS A O 1
ATOM 666 N N . ASP A 1 83 ? -20.090 -17.287 5.649 1.00 62.19 83 ASP A N 1
ATOM 667 C CA . ASP A 1 83 ? -20.289 -16.695 6.979 1.00 62.19 83 ASP A CA 1
ATOM 668 C C . ASP A 1 83 ? -19.445 -15.440 7.250 1.00 62.19 83 ASP A C 1
ATOM 670 O O . ASP A 1 83 ? -19.727 -14.709 8.200 1.00 62.19 83 ASP A O 1
ATOM 674 N N . ASN A 1 84 ? -18.417 -15.174 6.435 1.00 62.59 84 ASN A N 1
ATOM 675 C CA . ASN A 1 84 ? -17.495 -14.041 6.607 1.00 62.59 84 ASN A CA 1
ATOM 676 C C . ASN A 1 84 ? -17.431 -13.122 5.373 1.00 62.59 84 ASN A C 1
ATOM 678 O O . ASN A 1 84 ? -16.558 -12.255 5.284 1.00 62.59 84 ASN A O 1
ATOM 682 N N . ILE A 1 85 ? -18.345 -13.302 4.418 1.00 65.56 85 ILE A N 1
ATOM 683 C CA . ILE A 1 85 ? -18.267 -12.703 3.080 1.00 65.56 85 ILE A CA 1
ATOM 684 C C . ILE A 1 85 ? -18.262 -11.169 3.097 1.00 65.56 85 ILE A C 1
ATOM 686 O O . ILE A 1 85 ? -17.552 -10.563 2.301 1.00 65.56 85 ILE A O 1
ATOM 690 N N . ASP A 1 86 ? -18.991 -10.535 4.019 1.00 66.31 86 ASP A N 1
ATOM 691 C CA . ASP A 1 86 ? -19.067 -9.070 4.097 1.00 66.31 86 ASP A CA 1
ATOM 692 C C . ASP A 1 86 ? -17.774 -8.454 4.640 1.00 66.31 86 ASP A C 1
ATOM 694 O O . ASP A 1 86 ? -17.293 -7.446 4.124 1.00 66.31 86 ASP A O 1
ATOM 698 N N . TYR A 1 87 ? -17.160 -9.103 5.633 1.00 62.88 87 TYR A N 1
ATOM 699 C CA . TYR A 1 87 ? -15.853 -8.704 6.155 1.00 62.88 87 TYR A CA 1
ATOM 700 C C . TYR A 1 87 ? -14.772 -8.839 5.078 1.00 62.88 87 TYR A C 1
ATOM 702 O O . TYR A 1 87 ? -13.990 -7.913 4.846 1.00 62.88 87 TYR A O 1
ATOM 710 N N . TYR A 1 88 ? -14.769 -9.964 4.360 1.00 63.50 88 TYR A N 1
ATOM 711 C CA . TYR A 1 88 ? -13.810 -10.174 3.285 1.00 63.50 88 TYR A CA 1
ATOM 712 C C . TYR A 1 88 ? -14.064 -9.280 2.075 1.00 63.50 88 TYR A C 1
ATOM 714 O O . TYR A 1 88 ? -13.092 -8.815 1.496 1.00 63.50 88 TYR A O 1
ATOM 722 N N . LYS A 1 89 ? -15.315 -8.964 1.713 1.00 64.81 89 LYS A N 1
ATOM 723 C CA . LYS A 1 89 ? -15.628 -7.990 0.650 1.00 64.81 89 LYS A CA 1
ATOM 724 C C . LYS A 1 89 ? -14.972 -6.640 0.911 1.00 64.81 89 LYS A C 1
ATOM 726 O O . LYS A 1 89 ? -14.427 -6.043 -0.014 1.00 64.81 89 LYS A O 1
ATOM 731 N N . ILE A 1 90 ? -15.012 -6.170 2.156 1.00 63.78 90 ILE A N 1
ATOM 732 C CA . ILE A 1 90 ? -14.383 -4.909 2.555 1.00 63.78 90 ILE A CA 1
ATOM 733 C C . ILE A 1 90 ? -12.858 -5.014 2.410 1.00 63.78 90 ILE A C 1
ATOM 735 O O . ILE A 1 90 ? -12.251 -4.174 1.746 1.00 63.78 90 ILE A O 1
ATOM 739 N N . ASN A 1 91 ? -12.242 -6.074 2.942 1.00 62.16 91 ASN A N 1
ATOM 740 C CA . ASN A 1 91 ? -10.791 -6.269 2.850 1.00 62.16 91 ASN A CA 1
ATOM 741 C C . ASN A 1 91 ? -10.303 -6.463 1.407 1.00 62.16 91 ASN A C 1
ATOM 743 O O . ASN A 1 91 ? -9.293 -5.874 1.028 1.00 62.16 91 ASN A O 1
ATOM 747 N N . LEU A 1 92 ? -11.028 -7.221 0.580 1.00 65.88 92 LEU A N 1
ATOM 748 C CA . LEU A 1 92 ? -10.724 -7.386 -0.842 1.00 65.88 92 LEU A CA 1
ATOM 749 C C . LEU A 1 92 ? -10.868 -6.064 -1.591 1.00 65.88 92 LEU A C 1
ATOM 751 O O . LEU A 1 92 ? -10.013 -5.752 -2.408 1.00 65.88 92 LEU A O 1
ATOM 755 N N . LYS A 1 93 ? -11.900 -5.260 -1.300 1.00 66.94 93 LYS A N 1
ATOM 756 C CA . LYS A 1 93 ? -12.085 -3.943 -1.926 1.00 66.94 93 LYS A CA 1
ATOM 757 C C . LYS A 1 93 ? -10.886 -3.024 -1.672 1.00 66.94 93 LYS A C 1
ATOM 759 O O . LYS A 1 93 ? -10.426 -2.369 -2.601 1.00 66.94 93 LYS A O 1
ATOM 764 N N . TYR A 1 94 ? -10.370 -2.991 -0.444 1.00 63.59 94 TYR A N 1
ATOM 765 C CA . TYR A 1 94 ? -9.179 -2.199 -0.114 1.00 63.59 94 TYR A CA 1
ATOM 766 C C . TYR A 1 94 ? -7.893 -2.808 -0.676 1.00 63.59 94 TYR A C 1
ATOM 768 O O . TYR A 1 94 ? -7.035 -2.078 -1.165 1.00 63.59 94 TYR A O 1
ATOM 776 N N . S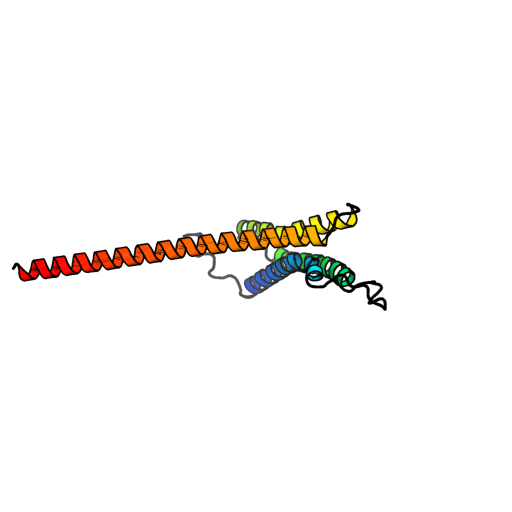ER A 1 95 ? -7.785 -4.136 -0.674 1.00 63.84 95 SER A N 1
ATOM 777 C CA . SER A 1 95 ? -6.623 -4.843 -1.221 1.00 63.84 95 SER A CA 1
ATOM 778 C C . SER A 1 95 ? -6.531 -4.655 -2.741 1.00 63.84 95 SER A C 1
ATOM 780 O O . SER A 1 95 ? -5.459 -4.372 -3.257 1.00 63.84 95 SER A O 1
ATOM 782 N N . LEU A 1 96 ? -7.657 -4.683 -3.462 1.00 65.62 96 LEU A N 1
ATOM 783 C CA . LEU A 1 96 ? -7.735 -4.434 -4.907 1.00 65.62 96 LEU A CA 1
ATOM 784 C C . LEU A 1 96 ? -7.506 -2.965 -5.307 1.00 65.62 96 LEU A C 1
ATOM 786 O O . LEU A 1 96 ? -7.314 -2.677 -6.487 1.00 65.62 96 LEU A O 1
ATOM 790 N N . LEU A 1 97 ? -7.472 -2.033 -4.354 1.00 67.25 97 LEU A N 1
ATOM 791 C CA . LEU A 1 97 ? -7.156 -0.632 -4.633 1.00 67.25 97 LEU A CA 1
ATOM 792 C C . LEU A 1 97 ? -5.688 -0.466 -5.074 1.00 67.25 97 LEU A C 1
ATOM 794 O O . LEU A 1 97 ? -5.396 0.280 -6.004 1.00 67.25 97 LEU A O 1
ATOM 798 N N . SER A 1 98 ? -4.782 -1.217 -4.440 1.00 64.38 98 SER A N 1
ATOM 799 C CA . SER A 1 98 ? -3.342 -1.275 -4.742 1.00 64.38 98 SER A CA 1
ATOM 800 C C . SER A 1 98 ? -3.041 -1.661 -6.209 1.00 64.38 98 SER A C 1
ATOM 802 O O . SER A 1 98 ? -2.404 -0.875 -6.918 1.00 64.38 98 SER A O 1
ATOM 804 N N . PRO A 1 99 ? -3.545 -2.795 -6.733 1.00 64.75 99 PRO A N 1
ATOM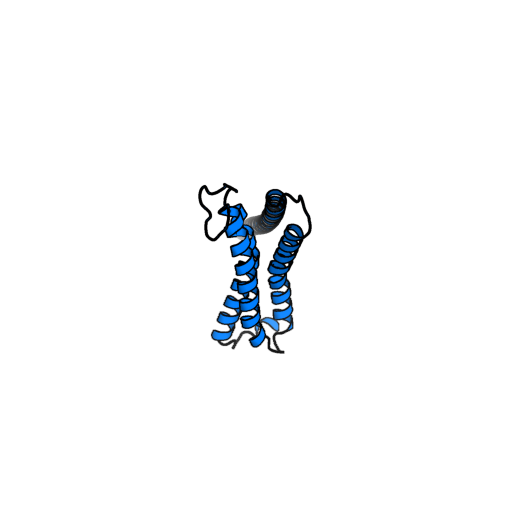 805 C CA . PRO A 1 99 ? -3.336 -3.189 -8.121 1.00 64.75 99 PRO A CA 1
ATOM 806 C C . PRO A 1 99 ? -4.118 -2.327 -9.114 1.00 64.75 99 PRO A C 1
ATOM 808 O O . PRO A 1 99 ? -3.646 -2.132 -10.230 1.00 64.75 99 PRO A O 1
ATOM 811 N N . PHE A 1 100 ? -5.275 -1.772 -8.734 1.00 67.31 100 PHE A N 1
ATOM 812 C CA . PHE A 1 100 ? -6.006 -0.829 -9.585 1.00 67.31 100 PHE A CA 1
ATOM 813 C C . PHE A 1 100 ? -5.171 0.426 -9.863 1.00 67.31 100 PHE A C 1
ATOM 815 O O . PHE A 1 100 ? -5.016 0.828 -11.014 1.00 67.31 100 PHE A O 1
ATOM 822 N N . ILE A 1 101 ? -4.566 1.001 -8.822 1.00 67.75 101 ILE A N 1
ATOM 823 C CA . ILE A 1 101 ? -3.668 2.152 -8.956 1.00 67.75 101 ILE A CA 1
ATOM 824 C C . ILE A 1 101 ? -2.452 1.776 -9.811 1.00 67.75 101 ILE A C 1
ATOM 826 O O . ILE A 1 101 ? -2.130 2.491 -10.758 1.00 67.75 101 ILE A O 1
ATOM 830 N N . SER A 1 102 ? -1.824 0.628 -9.542 1.00 63.81 102 SER A N 1
ATOM 831 C CA . SER A 1 102 ? -0.709 0.126 -10.356 1.00 63.81 102 SER A CA 1
ATOM 832 C C . SER A 1 102 ? -1.079 -0.022 -11.839 1.00 63.81 102 SER A C 1
ATOM 834 O O . SER A 1 102 ? -0.295 0.345 -12.713 1.00 63.81 102 SER A O 1
ATOM 836 N N . ALA A 1 103 ? -2.270 -0.542 -12.143 1.00 65.44 103 ALA A N 1
ATOM 837 C CA . ALA A 1 103 ? -2.744 -0.717 -13.513 1.00 65.44 103 ALA A CA 1
ATOM 838 C C . ALA A 1 103 ? -2.985 0.627 -14.214 1.00 65.44 103 ALA A C 1
ATOM 840 O O . ALA A 1 103 ? -2.590 0.789 -15.366 1.00 65.44 103 ALA A O 1
ATOM 841 N N . VAL A 1 104 ? -3.566 1.615 -13.523 1.00 67.31 104 VAL A N 1
ATOM 842 C CA . VAL A 1 104 ? -3.727 2.981 -14.057 1.00 67.31 104 VAL A CA 1
ATOM 843 C C . VAL A 1 104 ? -2.366 3.588 -14.406 1.00 67.31 104 VAL A C 1
ATOM 845 O O . VAL A 1 104 ? -2.206 4.157 -15.486 1.00 67.31 104 VAL A O 1
ATOM 848 N N . PHE A 1 105 ? -1.363 3.412 -13.544 1.00 64.19 105 PHE A N 1
ATOM 849 C CA . PHE A 1 105 ? 0.008 3.849 -13.813 1.00 64.19 105 PHE A CA 1
ATOM 850 C C . PHE A 1 105 ? 0.614 3.153 -15.035 1.00 64.19 105 PHE A C 1
ATOM 852 O O . PHE A 1 105 ? 1.165 3.820 -15.910 1.00 64.19 105 PHE A O 1
ATOM 859 N N . PHE A 1 106 ? 0.475 1.831 -15.131 1.00 64.31 106 PHE A N 1
ATOM 860 C CA . PHE A 1 106 ? 0.966 1.069 -16.278 1.00 64.31 106 PHE A CA 1
ATOM 861 C C . PHE A 1 106 ? 0.308 1.514 -17.594 1.00 64.31 106 PHE A C 1
ATOM 863 O O . PHE A 1 106 ? 1.002 1.792 -18.570 1.00 64.31 106 PHE A O 1
ATOM 870 N N . MET A 1 107 ? -1.019 1.666 -17.610 1.00 62.03 107 MET A N 1
ATOM 871 C CA . MET A 1 107 ? -1.750 2.134 -18.794 1.00 62.03 107 MET A CA 1
ATOM 872 C C . MET A 1 107 ? -1.350 3.563 -19.180 1.00 62.03 107 MET A C 1
ATOM 874 O O . MET A 1 107 ? -1.204 3.862 -20.363 1.00 62.03 107 MET A O 1
ATOM 878 N N . SER A 1 108 ? -1.103 4.430 -18.194 1.00 62.25 108 SER A N 1
ATOM 879 C CA . SER A 1 108 ? -0.642 5.804 -18.438 1.00 62.25 108 SER A CA 1
ATOM 880 C C . SER A 1 108 ? 0.748 5.844 -19.080 1.00 62.25 108 SER A C 1
ATOM 882 O O . SER A 1 108 ? 1.030 6.746 -19.860 1.00 62.25 108 SER A O 1
ATOM 884 N N . TRP A 1 109 ? 1.609 4.864 -18.789 1.00 59.75 109 TRP A N 1
ATOM 885 C CA . TRP A 1 109 ? 2.941 4.750 -19.388 1.00 59.75 109 TRP A CA 1
ATOM 886 C C . TRP A 1 109 ? 2.912 4.204 -20.817 1.00 59.75 109 TRP A C 1
ATOM 888 O O . TRP A 1 109 ? 3.539 4.771 -21.708 1.00 59.75 109 TRP A O 1
ATOM 898 N N . VAL A 1 110 ? 2.196 3.094 -21.030 1.00 57.19 110 VAL A N 1
ATOM 899 C CA . VAL A 1 110 ? 2.184 2.387 -22.322 1.00 57.19 110 VAL A CA 1
ATOM 900 C C . VAL A 1 110 ? 1.449 3.192 -23.392 1.00 57.19 110 VAL A C 1
ATOM 902 O O . VAL A 1 110 ? 1.854 3.173 -24.553 1.00 57.19 110 VAL A O 1
ATOM 905 N N . PHE A 1 111 ? 0.378 3.898 -23.019 1.00 54.22 111 PHE A N 1
ATOM 906 C CA . PHE A 1 111 ? -0.553 4.477 -23.990 1.00 54.22 111 PHE A CA 1
ATOM 907 C C . PHE A 1 111 ? -0.520 6.007 -24.088 1.00 54.22 111 PHE A C 1
ATOM 909 O O . PHE A 1 111 ? -1.096 6.541 -25.035 1.00 54.22 111 PHE A O 1
ATOM 916 N N . ILE A 1 112 ? 0.150 6.723 -23.174 1.00 62.62 112 ILE A N 1
ATOM 917 C CA . ILE A 1 112 ? 0.249 8.192 -23.231 1.00 62.62 112 ILE A CA 1
ATOM 918 C C . ILE A 1 112 ? 1.698 8.609 -23.537 1.00 62.62 112 ILE A C 1
ATOM 920 O O . ILE A 1 112 ? 2.524 8.730 -22.626 1.00 62.62 112 ILE A O 1
ATOM 924 N N . PRO A 1 113 ? 2.045 8.844 -24.816 1.00 51.09 113 PRO A N 1
ATOM 925 C CA . PRO A 1 113 ? 3.386 9.282 -25.181 1.00 51.09 113 PRO A CA 1
ATOM 926 C C . PRO A 1 113 ? 3.696 10.666 -24.587 1.00 51.09 113 PRO A C 1
ATOM 928 O O . PRO A 1 113 ? 2.878 11.580 -24.645 1.00 51.09 113 PRO A O 1
ATOM 931 N N . GLY A 1 114 ? 4.898 10.826 -24.023 1.00 60.59 114 GLY A N 1
ATOM 932 C CA . GLY A 1 114 ? 5.394 12.103 -23.490 1.00 60.59 114 GLY A CA 1
ATOM 933 C C . GLY A 1 114 ? 5.104 12.377 -22.008 1.00 60.59 114 GLY A C 1
ATOM 934 O O . GLY A 1 114 ? 5.527 13.413 -21.498 1.00 60.59 114 GLY A O 1
ATOM 935 N N . VAL A 1 115 ? 4.441 11.467 -21.284 1.00 64.75 115 VAL A N 1
ATOM 936 C CA . VAL A 1 115 ? 4.234 11.617 -19.833 1.00 64.75 115 VAL A CA 1
ATOM 937 C C . VAL A 1 115 ? 5.547 11.411 -19.076 1.00 64.75 115 VAL A C 1
ATOM 939 O O . VAL A 1 115 ? 6.176 10.355 -19.156 1.00 64.75 115 VAL A O 1
ATOM 942 N N . ASN A 1 116 ? 5.950 12.414 -18.290 1.00 68.62 116 ASN A N 1
ATOM 943 C CA . ASN A 1 116 ? 7.097 12.302 -17.393 1.00 68.62 116 ASN A CA 1
ATOM 944 C C . ASN A 1 116 ? 6.721 11.454 -16.168 1.00 68.62 116 ASN A C 1
ATOM 946 O O . ASN A 1 116 ? 6.116 11.932 -15.207 1.00 68.62 116 ASN A O 1
ATOM 950 N N . PHE A 1 117 ? 7.088 10.177 -16.221 1.00 63.97 117 PHE A N 1
ATOM 951 C CA . PHE A 1 117 ? 6.692 9.185 -15.226 1.00 63.97 117 PHE A CA 1
ATOM 952 C C . PHE A 1 117 ? 7.274 9.444 -13.835 1.00 63.97 117 PHE A C 1
ATOM 954 O O . PHE A 1 117 ? 6.611 9.177 -12.835 1.00 63.97 117 PHE A O 1
ATOM 961 N N . ASN A 1 118 ? 8.466 10.044 -13.767 1.00 64.88 118 ASN A N 1
ATOM 962 C CA . ASN A 1 118 ? 9.061 10.458 -12.500 1.00 64.88 118 ASN A CA 1
ATOM 963 C C . ASN A 1 118 ? 8.164 11.486 -11.808 1.00 64.88 118 ASN A C 1
ATOM 965 O O . ASN A 1 118 ? 7.848 11.328 -10.636 1.00 64.88 118 ASN A O 1
ATOM 969 N N . ILE A 1 119 ? 7.670 12.485 -12.547 1.00 71.31 119 ILE A N 1
ATOM 970 C CA . ILE A 1 119 ? 6.752 13.496 -12.003 1.00 71.31 119 ILE A CA 1
ATOM 971 C C . ILE A 1 119 ? 5.447 12.853 -11.527 1.00 71.31 119 ILE A C 1
ATOM 973 O O . ILE A 1 119 ? 4.988 13.162 -10.430 1.00 71.31 119 ILE A O 1
ATOM 977 N N . LEU A 1 120 ? 4.864 11.940 -12.310 1.00 69.44 120 LEU A N 1
ATOM 978 C CA . LEU A 1 120 ? 3.614 11.272 -11.934 1.00 69.44 120 LEU A CA 1
ATOM 979 C C . LEU A 1 120 ? 3.786 10.403 -10.675 1.00 69.44 120 LEU A C 1
ATOM 981 O O . LEU A 1 120 ? 2.941 10.430 -9.778 1.00 69.44 120 LEU A O 1
ATOM 985 N N . ALA A 1 121 ? 4.897 9.671 -10.579 1.00 66.44 121 ALA A N 1
ATOM 986 C CA . ALA A 1 121 ? 5.217 8.865 -9.410 1.00 66.44 121 ALA A CA 1
ATOM 987 C C . ALA A 1 121 ? 5.517 9.734 -8.178 1.00 66.44 121 ALA A C 1
ATOM 989 O O . ALA A 1 121 ? 4.997 9.452 -7.099 1.00 66.44 121 ALA A O 1
ATOM 990 N N . TYR A 1 122 ? 6.273 10.828 -8.328 1.00 67.75 122 TYR A N 1
ATOM 991 C CA . TYR A 1 122 ? 6.515 11.786 -7.244 1.00 67.75 122 TYR A CA 1
ATOM 992 C C . TYR A 1 122 ? 5.230 12.461 -6.770 1.00 67.75 122 TYR A C 1
ATOM 994 O O . TYR A 1 122 ? 5.039 12.615 -5.567 1.00 67.75 122 TYR A O 1
ATOM 1002 N N . PHE A 1 123 ? 4.326 12.817 -7.684 1.00 72.06 123 PHE A N 1
ATOM 1003 C CA . PHE A 1 123 ? 3.028 13.390 -7.340 1.00 72.06 123 PHE A CA 1
ATOM 1004 C C . PHE A 1 123 ? 2.191 12.416 -6.505 1.00 72.06 123 PHE A C 1
ATOM 1006 O O . PHE A 1 123 ? 1.635 12.787 -5.472 1.00 72.06 123 PHE A O 1
ATOM 1013 N N . PHE A 1 124 ? 2.159 11.146 -6.902 1.00 68.38 124 PHE A N 1
ATOM 1014 C CA . PHE A 1 124 ? 1.426 10.115 -6.177 1.00 68.38 124 PHE A CA 1
ATOM 1015 C C . PHE A 1 124 ? 2.044 9.787 -4.814 1.00 68.38 124 PHE A C 1
ATOM 1017 O O . PHE A 1 124 ? 1.328 9.722 -3.815 1.00 68.38 124 PHE A O 1
ATOM 1024 N N . ILE A 1 125 ? 3.372 9.659 -4.741 1.00 70.12 125 ILE A N 1
ATOM 1025 C CA . ILE A 1 125 ? 4.093 9.530 -3.467 1.00 70.12 125 ILE A CA 1
ATOM 1026 C C . ILE A 1 125 ? 3.802 10.744 -2.575 1.00 70.12 125 ILE A C 1
ATOM 1028 O O . ILE A 1 125 ? 3.528 10.572 -1.389 1.00 70.12 125 ILE A O 1
ATOM 1032 N N . GLY A 1 126 ? 3.784 11.950 -3.146 1.00 70.56 126 GLY A N 1
ATOM 1033 C CA . GLY A 1 126 ? 3.416 13.184 -2.457 1.00 70.56 126 GLY A CA 1
ATOM 1034 C C . GLY A 1 126 ? 2.022 13.108 -1.839 1.00 70.56 126 GLY A C 1
ATOM 1035 O O . GLY A 1 126 ? 1.882 13.337 -0.640 1.00 70.56 126 GLY A O 1
ATOM 1036 N N . ILE A 1 127 ? 1.010 12.691 -2.607 1.00 74.50 127 ILE A N 1
ATOM 1037 C CA . I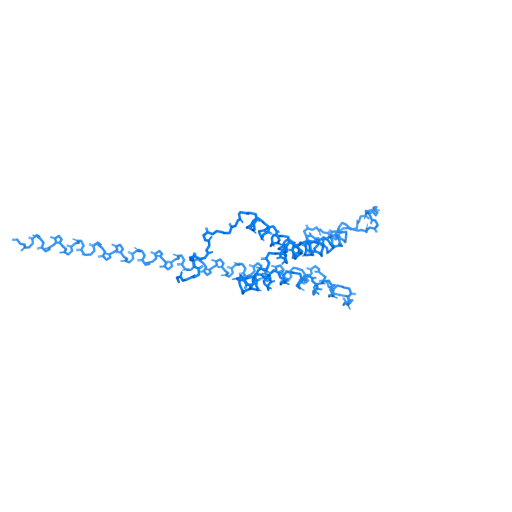LE A 1 127 ? -0.358 12.485 -2.099 1.00 74.50 127 ILE A CA 1
ATOM 1038 C C . ILE A 1 127 ? -0.375 11.464 -0.956 1.00 74.50 127 ILE A C 1
ATOM 1040 O O . ILE A 1 127 ? -1.005 11.713 0.075 1.00 74.50 127 ILE A O 1
ATOM 1044 N N . CYS A 1 128 ? 0.326 10.337 -1.101 1.00 73.00 128 CYS A N 1
ATOM 1045 C CA . CYS A 1 128 ? 0.412 9.317 -0.055 1.00 73.00 128 CYS A CA 1
ATOM 1046 C C . CYS A 1 128 ? 1.042 9.868 1.233 1.00 73.00 128 CYS A C 1
ATOM 1048 O O . CYS A 1 128 ? 0.495 9.668 2.319 1.00 73.00 128 CYS A O 1
ATOM 1050 N N . ILE A 1 129 ? 2.152 10.604 1.127 1.00 73.50 129 ILE A N 1
ATOM 1051 C CA . ILE A 1 129 ? 2.820 11.237 2.272 1.00 73.50 129 ILE A CA 1
ATOM 1052 C C . ILE A 1 129 ? 1.905 12.277 2.923 1.00 73.50 129 ILE A C 1
ATOM 1054 O O . ILE A 1 129 ? 1.796 12.305 4.152 1.00 73.50 129 ILE A O 1
ATOM 1058 N N . SER A 1 130 ? 1.206 13.097 2.134 1.00 78.62 130 SER A N 1
ATOM 1059 C CA . SER A 1 130 ? 0.238 14.071 2.646 1.00 78.62 130 SER A CA 1
ATOM 1060 C C . SER A 1 130 ? -0.909 13.383 3.387 1.00 78.62 130 SER A C 1
ATOM 1062 O O . SER A 1 130 ? -1.254 13.798 4.492 1.00 78.62 130 SER A O 1
ATOM 1064 N N . ALA A 1 131 ? -1.459 12.297 2.840 1.00 74.75 131 ALA A N 1
ATOM 1065 C CA . ALA A 1 131 ? -2.529 11.535 3.481 1.00 74.75 131 ALA A CA 1
ATOM 1066 C C . ALA A 1 131 ? -2.078 10.908 4.812 1.00 74.75 131 ALA A C 1
ATOM 1068 O O . ALA A 1 131 ? -2.786 11.017 5.816 1.00 74.75 131 ALA A O 1
ATOM 1069 N N . ILE A 1 132 ? -0.880 10.311 4.850 1.00 76.69 132 ILE A N 1
ATOM 1070 C CA . ILE A 1 132 ? -0.288 9.763 6.082 1.00 76.69 132 ILE A CA 1
ATOM 1071 C C . ILE A 1 132 ? -0.051 10.880 7.106 1.00 76.69 132 ILE A C 1
ATOM 1073 O O . ILE A 1 132 ? -0.380 10.720 8.280 1.00 76.69 132 ILE A O 1
ATOM 1077 N N . SER A 1 133 ? 0.467 12.026 6.666 1.00 76.62 133 SER A N 1
ATOM 1078 C CA . SER A 1 133 ? 0.711 13.188 7.528 1.00 76.62 133 SER A CA 1
ATOM 1079 C C . SER A 1 133 ? -0.581 13.703 8.162 1.00 76.62 133 SER A C 1
ATOM 1081 O O . SER A 1 133 ? -0.637 13.891 9.376 1.00 76.62 133 SER A O 1
ATOM 1083 N N . VAL A 1 134 ? -1.652 13.859 7.375 1.00 87.38 134 VAL A N 1
ATOM 1084 C CA . VAL A 1 134 ? -2.974 14.260 7.886 1.00 87.38 134 VAL A CA 1
ATOM 1085 C C . VAL A 1 134 ? -3.500 13.239 8.895 1.00 87.38 134 VAL A C 1
ATOM 1087 O O . VAL A 1 134 ? -3.966 13.620 9.969 1.00 87.38 134 VAL A O 1
ATOM 1090 N N . PHE A 1 135 ? -3.385 11.944 8.594 1.00 83.62 135 PHE A N 1
ATOM 1091 C CA . PHE A 1 135 ? -3.799 10.884 9.511 1.00 83.62 135 PHE A CA 1
ATOM 1092 C C . PHE A 1 135 ? -3.052 10.946 10.854 1.00 83.62 135 PHE A C 1
ATOM 1094 O O . PHE A 1 135 ? -3.675 10.846 11.915 1.00 83.62 135 PHE A O 1
ATOM 1101 N N . LEU A 1 136 ? -1.732 11.153 10.822 1.00 82.19 136 LEU A N 1
ATOM 1102 C CA . LEU A 1 136 ? -0.913 11.302 12.026 1.00 82.19 1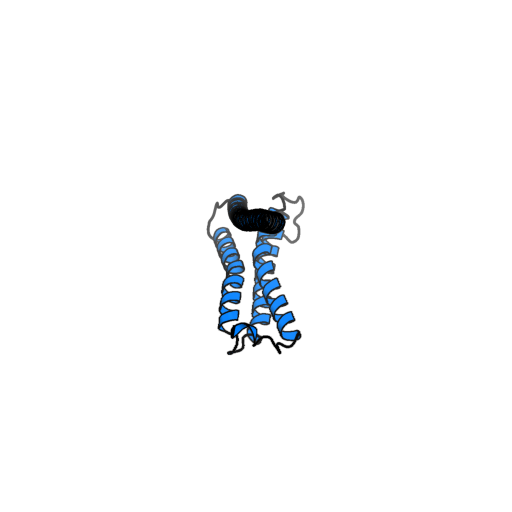36 LEU A CA 1
ATOM 1103 C C . LEU A 1 136 ? -1.306 12.545 12.830 1.00 82.19 136 LEU A C 1
ATOM 1105 O O . LEU A 1 136 ? -1.453 12.447 14.047 1.00 82.19 136 LEU A O 1
ATOM 1109 N N . ILE A 1 137 ? -1.538 13.684 12.170 1.00 86.25 137 ILE A N 1
ATOM 1110 C CA . ILE A 1 137 ? -1.978 14.923 12.830 1.00 86.25 137 ILE A CA 1
ATOM 1111 C C . ILE A 1 137 ? -3.312 14.710 13.548 1.00 86.25 137 ILE A C 1
ATOM 1113 O O . ILE A 1 137 ? -3.437 15.076 14.716 1.00 86.25 137 ILE A O 1
ATOM 1117 N N . LEU A 1 138 ? -4.289 14.069 12.899 1.00 88.25 138 LEU A N 1
ATOM 1118 C CA . LEU A 1 138 ? -5.584 13.772 13.520 1.00 88.25 138 LEU A CA 1
ATOM 1119 C C . LEU A 1 138 ? -5.426 12.896 14.770 1.00 88.25 138 LEU A C 1
ATOM 1121 O O . LEU A 1 138 ? -6.010 13.192 15.812 1.00 88.25 138 LEU A O 1
ATOM 1125 N N . LYS A 1 139 ? -4.578 11.862 14.706 1.00 83.62 139 LYS A N 1
ATOM 1126 C CA . LYS A 1 139 ? -4.262 11.027 15.875 1.00 83.62 139 LYS A CA 1
ATOM 1127 C C . LYS A 1 139 ? -3.612 11.818 17.004 1.00 83.62 139 LYS A C 1
ATOM 1129 O O . LYS A 1 139 ? -3.937 11.599 18.171 1.00 83.62 139 LYS A O 1
ATOM 1134 N N . LEU A 1 140 ? -2.718 12.737 16.662 1.00 84.56 140 LEU A N 1
ATOM 1135 C CA . LEU A 1 140 ? -2.032 13.583 17.629 1.00 84.56 140 LEU A CA 1
ATOM 1136 C C . LEU A 1 140 ? -3.008 14.565 18.297 1.00 84.56 140 LEU A C 1
ATOM 1138 O O . LEU A 1 140 ? -2.958 14.755 19.510 1.00 84.56 140 LEU A O 1
ATOM 1142 N N . MET A 1 141 ? -3.959 15.115 17.539 1.00 85.94 141 MET A N 1
ATOM 1143 C CA . MET A 1 141 ? -5.035 15.953 18.076 1.00 85.94 141 MET A CA 1
ATOM 1144 C C . MET A 1 141 ? -5.934 15.192 19.055 1.00 85.94 141 MET A C 1
ATOM 1146 O O . MET A 1 141 ? -6.262 15.722 20.119 1.00 85.94 141 MET A O 1
ATOM 1150 N N . ASP A 1 142 ? -6.318 13.957 18.728 1.00 85.75 142 ASP A N 1
ATOM 1151 C CA . ASP A 1 142 ? -7.105 13.113 19.635 1.00 85.75 142 ASP A CA 1
ATOM 1152 C C . ASP A 1 142 ? -6.336 12.810 20.926 1.00 85.75 142 ASP A C 1
ATOM 1154 O O . ASP A 1 142 ? -6.900 12.866 22.022 1.00 85.75 142 ASP A O 1
ATOM 1158 N N . TYR A 1 143 ? -5.030 12.565 20.816 1.00 84.75 143 TYR A N 1
ATOM 1159 C CA . TYR A 1 143 ? -4.167 12.349 21.973 1.00 84.75 143 TYR A CA 1
ATOM 1160 C C . TYR A 1 143 ? -4.077 13.591 22.875 1.00 84.75 143 TYR A C 1
ATOM 1162 O O . TYR A 1 143 ? -4.234 13.486 24.093 1.00 84.75 143 TYR A O 1
ATOM 1170 N N . ILE A 1 144 ? -3.920 14.784 22.293 1.00 86.38 144 ILE A N 1
ATOM 1171 C CA . ILE A 1 144 ? -3.922 16.052 23.043 1.00 86.38 144 ILE A CA 1
ATOM 1172 C C . ILE A 1 144 ? -5.260 16.264 23.764 1.00 86.38 144 ILE A C 1
ATOM 1174 O O . ILE A 1 144 ? -5.277 16.664 24.931 1.00 86.38 144 ILE A O 1
ATOM 1178 N N . LYS A 1 145 ? -6.390 15.970 23.105 1.00 88.56 145 LYS A N 1
ATOM 1179 C CA . LYS A 1 145 ? -7.715 16.055 23.741 1.00 88.56 145 LYS A CA 1
ATOM 1180 C C . LYS A 1 145 ? -7.810 15.139 24.960 1.00 88.56 145 LYS A C 1
ATOM 1182 O O . LYS A 1 145 ? -8.287 15.580 26.004 1.00 88.56 145 LYS A O 1
ATOM 1187 N N . LEU A 1 146 ? -7.330 13.900 24.850 1.00 86.12 146 LEU A N 1
ATOM 1188 C CA . LEU A 1 146 ? -7.323 12.945 25.962 1.00 86.12 146 LEU A CA 1
ATOM 1189 C C . LEU A 1 146 ? -6.468 13.431 27.140 1.00 86.12 146 LEU A C 1
ATOM 1191 O O . LEU A 1 146 ? -6.914 13.352 28.285 1.00 86.12 146 LEU A O 1
ATOM 1195 N N . ILE A 1 147 ? -5.285 13.997 26.875 1.00 84.06 147 ILE A N 1
ATOM 1196 C CA . ILE A 1 147 ? -4.440 14.594 27.923 1.00 84.06 147 ILE A CA 1
ATOM 1197 C C . ILE A 1 147 ? -5.180 15.730 28.630 1.00 84.06 147 ILE A C 1
ATOM 1199 O O . ILE A 1 147 ? -5.202 15.781 29.860 1.00 84.06 147 ILE A O 1
ATOM 1203 N N . LYS A 1 148 ? -5.821 16.622 27.867 1.00 85.56 148 LYS A N 1
ATOM 1204 C CA . LYS A 1 148 ? -6.554 17.760 28.430 1.00 85.56 148 LYS A CA 1
ATOM 1205 C C . LYS A 1 148 ? -7.695 17.302 29.343 1.00 85.56 148 LYS A C 1
ATOM 1207 O O . LYS A 1 148 ? -7.847 17.834 30.438 1.00 85.56 148 LYS A O 1
ATOM 1212 N N . ILE A 1 149 ? -8.442 16.275 28.932 1.00 85.94 149 ILE A N 1
ATOM 1213 C CA . ILE A 1 149 ? -9.495 15.656 29.754 1.00 85.94 149 ILE A CA 1
ATOM 1214 C C . ILE A 1 149 ? -8.904 15.071 31.043 1.00 85.94 149 ILE A C 1
ATOM 1216 O O . ILE A 1 149 ? -9.452 15.289 32.122 1.00 85.94 149 ILE A O 1
ATOM 1220 N N . SER A 1 150 ? -7.769 14.371 30.955 1.00 84.75 150 SER A N 1
ATOM 1221 C CA . SER A 1 150 ? -7.103 13.816 32.137 1.00 84.75 150 SER A CA 1
ATOM 1222 C C . SER A 1 150 ? -6.645 14.898 33.116 1.00 84.75 150 SER A C 1
ATOM 1224 O O . SER A 1 150 ? -6.661 14.650 34.321 1.00 84.75 150 SER A O 1
ATOM 1226 N N . PHE A 1 151 ? -6.214 16.059 32.624 1.00 85.06 151 PHE A N 1
ATOM 1227 C CA . PHE A 1 151 ? -5.759 17.157 33.474 1.00 85.06 151 PHE A CA 1
ATOM 1228 C C . PHE A 1 151 ? -6.930 17.803 34.224 1.00 85.06 151 PHE A C 1
ATOM 1230 O O . PHE A 1 151 ? -6.877 17.917 35.445 1.00 85.06 151 PHE A O 1
ATOM 1237 N N . ILE A 1 152 ? -8.028 18.087 33.514 1.00 85.00 152 ILE A N 1
ATOM 1238 C CA . ILE A 1 152 ? -9.277 18.608 34.099 1.00 85.00 152 ILE A CA 1
ATOM 1239 C C . ILE A 1 152 ? -9.818 17.650 35.170 1.00 85.00 152 ILE A C 1
ATOM 1241 O O . ILE A 1 152 ? -10.268 18.073 36.231 1.00 85.00 152 ILE A O 1
ATOM 1245 N N . TYR A 1 153 ? -9.755 16.341 34.916 1.00 85.00 153 TYR A N 1
ATOM 1246 C CA . TYR A 1 153 ? -10.192 15.337 35.884 1.00 85.00 153 TYR A CA 1
ATOM 1247 C C . TYR A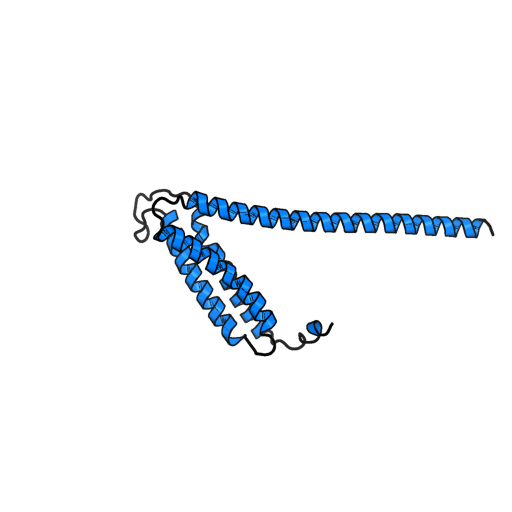 1 153 ? -9.341 15.339 37.166 1.00 85.00 153 TYR A C 1
ATOM 1249 O O . TYR A 1 153 ? -9.880 15.203 38.263 1.00 85.00 153 TYR A O 1
ATOM 1257 N N . LYS A 1 154 ? -8.018 15.526 37.046 1.00 84.31 154 LYS A N 1
ATOM 1258 C CA . LYS A 1 154 ? -7.122 15.640 38.208 1.00 84.31 154 LYS A CA 1
ATOM 1259 C C . LYS A 1 154 ? -7.388 16.903 39.025 1.00 84.31 154 LYS A C 1
ATOM 1261 O O . LYS A 1 154 ? -7.405 16.812 40.248 1.00 84.31 154 LYS A O 1
ATOM 1266 N N . GLU A 1 155 ? -7.609 18.045 38.374 1.00 84.31 155 GLU A N 1
ATOM 1267 C CA . GLU A 1 155 ? -7.988 19.288 39.064 1.00 84.31 155 GLU A CA 1
ATOM 1268 C C . GLU A 1 155 ? -9.290 19.116 39.845 1.00 84.31 155 GLU A C 1
ATOM 1270 O O . GLU A 1 155 ? -9.339 19.440 41.028 1.00 84.31 155 GLU A O 1
ATOM 1275 N N . ARG A 1 156 ? -10.308 18.509 39.225 1.00 86.25 156 ARG A N 1
ATOM 1276 C CA . ARG A 1 156 ? -11.596 18.255 39.881 1.00 86.25 156 ARG A CA 1
ATOM 1277 C C . ARG A 1 156 ? -11.467 17.357 41.116 1.00 86.25 156 ARG A C 1
ATOM 1279 O O . ARG A 1 156 ? -12.071 17.647 42.142 1.00 86.25 156 ARG A O 1
ATOM 1286 N N . LEU A 1 157 ? -10.659 16.297 41.040 1.00 83.38 157 LEU A N 1
ATOM 1287 C CA . LEU A 1 157 ? -10.386 15.421 42.188 1.00 83.38 157 LEU A CA 1
ATOM 1288 C C . LEU A 1 157 ? -9.669 16.151 43.333 1.00 83.38 157 LEU A C 1
ATOM 1290 O O . LEU A 1 157 ? -9.947 15.880 44.500 1.00 83.38 157 LEU A O 1
ATOM 1294 N N . LEU A 1 158 ? -8.752 17.068 43.015 1.00 85.56 158 LEU A N 1
ATOM 1295 C CA . LEU A 1 158 ? -8.078 17.905 44.011 1.00 85.56 158 LEU A CA 1
ATOM 1296 C C . LEU A 1 158 ? -9.055 18.871 44.690 1.00 85.56 158 LEU A C 1
ATOM 1298 O O . LEU A 1 158 ? -9.014 19.005 45.910 1.00 85.56 158 LEU A O 1
ATOM 1302 N N . GLU A 1 159 ? -9.948 19.497 43.922 1.00 89.31 159 GLU A N 1
ATOM 1303 C CA . GLU A 1 159 ? -11.001 20.380 44.438 1.00 89.31 159 GLU A CA 1
ATOM 1304 C C . GLU A 1 159 ? -11.981 19.635 45.352 1.00 89.31 159 GLU A C 1
ATOM 1306 O O . GLU A 1 159 ? -12.287 20.098 46.452 1.00 89.31 159 GLU A O 1
ATOM 1311 N N . GLU A 1 160 ? -12.441 18.454 44.933 1.00 86.38 160 GLU A N 1
ATOM 1312 C CA . GLU A 1 160 ? -13.313 17.597 45.742 1.00 86.38 160 GLU A CA 1
ATOM 1313 C C . GLU A 1 160 ? -12.608 17.136 47.029 1.00 86.38 160 GLU A C 1
ATOM 1315 O O . GLU A 1 160 ? -13.207 17.182 48.106 1.00 86.38 160 GLU A O 1
ATOM 1320 N N . GLY A 1 161 ? -11.320 16.781 46.954 1.00 81.88 161 GLY A N 1
ATOM 1321 C CA . GLY A 1 161 ? -10.508 16.433 48.124 1.00 81.88 161 GLY A CA 1
ATOM 1322 C C . GLY A 1 161 ? -10.315 17.599 49.103 1.00 81.88 161 GLY A C 1
ATOM 1323 O O . GLY A 1 161 ? -10.470 17.424 50.312 1.00 81.88 161 GLY A O 1
ATOM 1324 N N . LEU A 1 162 ? -10.037 18.804 48.598 1.00 88.19 162 LEU A N 1
ATOM 1325 C CA . LEU A 1 162 ? -9.926 20.028 49.403 1.00 88.19 162 LEU A CA 1
ATOM 1326 C C . LEU A 1 162 ? -11.254 20.395 50.072 1.00 88.19 162 LEU A C 1
ATOM 1328 O O . LEU A 1 162 ? -11.276 20.736 51.256 1.00 88.19 162 LEU A O 1
ATOM 1332 N N . ASN A 1 163 ? -12.363 20.290 49.340 1.00 87.00 163 ASN A N 1
ATOM 1333 C CA . ASN A 1 163 ? -13.699 20.536 49.878 1.00 87.00 163 ASN A CA 1
ATOM 1334 C C . ASN A 1 163 ? -14.060 19.537 50.981 1.00 87.00 163 ASN A C 1
ATOM 1336 O O . ASN A 1 163 ? -14.6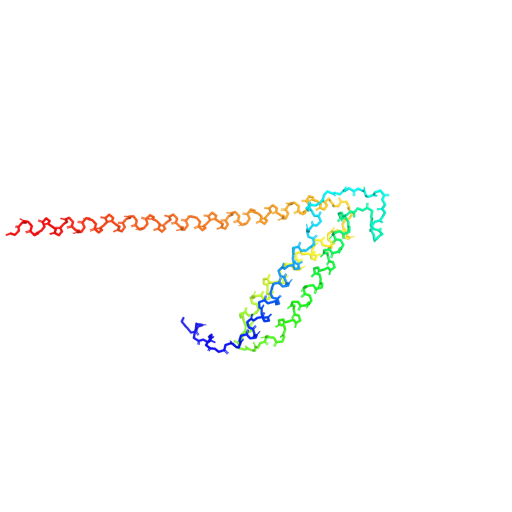03 19.942 52.009 1.00 87.00 163 ASN A O 1
ATOM 1340 N N . TYR A 1 164 ? -13.707 18.261 50.810 1.00 87.56 164 TYR A N 1
ATOM 1341 C CA . TYR A 1 164 ? -13.898 17.240 51.837 1.00 87.56 164 TYR A CA 1
ATOM 1342 C C . TYR A 1 164 ? -13.108 17.558 53.115 1.00 87.56 164 TYR A C 1
ATOM 1344 O O . TYR A 1 164 ? -13.695 17.617 54.196 1.00 87.56 164 TYR A O 1
ATOM 1352 N N . ILE A 1 165 ? -11.808 17.857 53.000 1.00 86.69 165 ILE A N 1
ATOM 1353 C CA . ILE A 1 165 ? -10.960 18.218 54.151 1.00 86.69 165 ILE A CA 1
ATOM 1354 C C . ILE A 1 165 ? -11.517 19.451 54.875 1.00 86.69 165 ILE A C 1
ATOM 1356 O O . ILE A 1 165 ? -11.669 19.441 56.095 1.00 86.69 165 ILE A O 1
ATOM 1360 N N . ASN A 1 166 ? -11.893 20.494 54.132 1.00 83.88 166 ASN A N 1
ATOM 1361 C CA . ASN A 1 166 ? -12.482 21.705 54.707 1.00 83.88 166 ASN A CA 1
ATOM 1362 C C . ASN A 1 166 ? -13.831 21.451 55.398 1.00 83.88 166 ASN A C 1
ATOM 1364 O O . ASN A 1 166 ? -14.176 22.169 56.337 1.00 83.88 166 ASN A O 1
ATOM 1368 N N . SER A 1 167 ? -14.604 20.464 54.936 1.00 83.81 167 SER A N 1
ATOM 1369 C CA . SER A 1 167 ? -15.870 20.080 55.567 1.00 83.81 167 SER A CA 1
ATOM 1370 C C . SER A 1 167 ? -15.674 19.318 56.881 1.00 83.81 167 SER A C 1
ATOM 1372 O O . SER A 1 167 ? -16.466 19.502 57.800 1.00 83.81 167 SER A O 1
ATOM 1374 N N . GLU A 1 168 ? -14.599 18.534 57.000 1.00 82.56 168 GLU A N 1
ATOM 1375 C CA . GLU A 1 168 ? -14.256 17.813 58.231 1.00 82.56 168 GLU A CA 1
ATOM 1376 C C . GLU A 1 168 ? -13.580 18.714 59.273 1.00 82.56 168 GLU A C 1
ATOM 1378 O O . GLU A 1 168 ? -13.838 18.558 60.457 1.00 82.56 168 GLU A O 1
ATOM 1383 N N . ILE A 1 169 ? -12.798 19.721 58.864 1.00 78.75 169 ILE A N 1
ATOM 1384 C CA . ILE A 1 169 ? -12.205 20.708 59.794 1.00 78.75 169 ILE A CA 1
ATOM 1385 C C . ILE A 1 169 ? -13.269 21.628 60.431 1.00 78.75 169 ILE A C 1
ATOM 1387 O O . ILE A 1 169 ? -13.035 22.214 61.485 1.00 78.75 169 ILE A O 1
ATOM 1391 N N . LYS A 1 170 ? -14.428 21.798 59.782 1.00 66.88 170 LYS A N 1
ATOM 1392 C CA . LYS A 1 170 ? -15.535 22.646 60.265 1.00 66.88 170 LYS A CA 1
ATOM 1393 C C . LYS A 1 170 ? -16.511 21.933 61.215 1.00 66.88 170 LYS A C 1
ATOM 1395 O O . LYS A 1 170 ? -17.426 22.599 61.702 1.00 66.88 170 LYS A O 1
ATOM 1400 N N . LYS A 1 171 ? -16.360 20.625 61.432 1.00 50.69 171 LYS A N 1
ATOM 1401 C CA . LYS A 1 171 ? -17.076 19.863 62.469 1.00 50.69 171 LYS A CA 1
ATOM 1402 C C . LYS A 1 171 ? -16.299 19.888 63.778 1.00 50.69 171 LYS A C 1
ATOM 1404 O O . LYS A 1 171 ? -16.979 19.846 64.824 1.00 50.69 171 LYS A O 1
#